Protein AF-A0AAJ1BHY1-F1 (afdb_monomer_lite)

Organism: NCBI:txid2919576

pLDDT: mean 83.31, std 13.43, range [39.06, 97.5]

Foldseek 3Di:
DVVVVVVVVVVVVVVVVVVVVPDQQPFADDPDQAKAKEKEFAPPDPLSVVLVVLCVVLVHDHHYDYCVPVVSLVVVLVRCVSVVHDSVDAAPTKMWTWDADPVRGIDRIDIDRDPVVSVVVSVVRNPPD

Secondary structure (DSSP, 8-state):
-HHHHHHHHHHHHHHHHHHHHHPPPPPPPPSSSS--EEEEE-TT-HHHHHHHHHHHHTT---EEEETTSHHHHHHHHHHHHHTT--SSS-PSPEEEE--B-TTS-BPPPEEE--TTHHHHHHHHHHT--

Sequence (129 aa):
MLKKLIVIGILGYASYKIWLDIKPQPALAPLYSEPYTIVYGRDTCGNTQSMLKALRREGIAYDYRNVDDPLVADDLHSRMEHQGLDTRRYMLPVIEQTTINGAGKITEPQMSTNPEQMSIIAVALSNGS

Radius of gyration: 20.13 Å; chains: 1; bounding box: 48×32×63 Å

Structure (mmCIF, N/CA/C/O backbone):
data_AF-A0AAJ1BHY1-F1
#
_entry.id   AF-A0AAJ1BHY1-F1
#
loop_
_atom_site.group_PDB
_atom_site.id
_atom_site.type_symbol
_atom_site.label_atom_id
_atom_site.label_alt_id
_atom_site.label_comp_id
_atom_site.label_asym_id
_atom_site.label_entity_id
_atom_site.label_seq_id
_atom_site.pdbx_PDB_ins_code
_atom_site.Cartn_x
_atom_site.Cartn_y
_atom_site.Cartn_z
_atom_site.occupancy
_atom_site.B_iso_or_equiv
_atom_site.auth_seq_id
_atom_site.auth_comp_id
_atom_site.auth_asym_id
_atom_site.auth_atom_id
_atom_site.pdbx_PDB_model_num
ATOM 1 N N . MET A 1 1 ? 30.979 3.502 -46.415 1.00 61.34 1 MET A N 1
ATOM 2 C CA . MET A 1 1 ? 29.533 3.205 -46.272 1.00 61.34 1 MET A CA 1
ATOM 3 C C . MET A 1 1 ? 29.162 2.642 -44.893 1.00 61.34 1 MET A C 1
ATOM 5 O O . MET A 1 1 ? 28.116 3.011 -44.384 1.00 61.34 1 MET A O 1
ATOM 9 N N . LEU A 1 2 ? 30.045 1.890 -44.220 1.00 69.44 2 LEU A N 1
ATOM 10 C CA . LEU A 1 2 ? 29.832 1.346 -42.866 1.00 69.44 2 LEU A CA 1
ATOM 11 C C . LEU A 1 2 ? 29.554 2.392 -41.761 1.00 69.44 2 LEU A C 1
ATOM 13 O O . LEU A 1 2 ? 28.661 2.202 -40.946 1.00 69.44 2 LEU A O 1
ATOM 17 N N . LYS A 1 3 ? 30.244 3.544 -41.772 1.00 56.31 3 LYS A N 1
ATOM 18 C CA . LYS A 1 3 ? 30.012 4.629 -40.792 1.00 56.31 3 LYS A CA 1
ATOM 19 C C . LYS A 1 3 ? 28.575 5.171 -40.813 1.00 56.31 3 LYS A C 1
ATOM 21 O O . LYS A 1 3 ? 28.053 5.522 -39.765 1.00 56.31 3 LYS A O 1
ATOM 26 N N . LYS A 1 4 ? 27.925 5.203 -41.984 1.00 70.38 4 LYS A N 1
ATOM 27 C CA . LYS A 1 4 ? 26.526 5.646 -42.103 1.00 70.38 4 LYS A CA 1
ATOM 28 C C . LYS A 1 4 ? 25.564 4.629 -41.476 1.00 70.38 4 LYS A C 1
ATOM 30 O O . LYS A 1 4 ? 24.614 5.032 -40.824 1.00 70.38 4 LYS A O 1
ATOM 35 N N . LEU A 1 5 ? 25.855 3.332 -41.604 1.00 83.06 5 LEU A N 1
ATOM 36 C CA . LEU A 1 5 ? 25.056 2.259 -41.000 1.00 83.06 5 LEU A CA 1
ATOM 37 C C . LEU A 1 5 ? 25.161 2.244 -39.469 1.00 83.06 5 LEU A C 1
ATOM 39 O O . LEU A 1 5 ? 24.155 2.052 -38.798 1.00 83.06 5 LEU A O 1
ATOM 43 N N . ILE A 1 6 ? 26.347 2.519 -38.913 1.00 85.25 6 ILE A N 1
ATOM 44 C CA . ILE A 1 6 ? 26.542 2.617 -37.455 1.00 85.25 6 ILE A CA 1
ATOM 45 C C . ILE A 1 6 ? 25.726 3.778 -36.873 1.00 85.25 6 ILE A C 1
ATOM 47 O O . ILE A 1 6 ? 25.045 3.608 -35.866 1.00 85.25 6 ILE A O 1
ATOM 51 N N . VAL A 1 7 ? 25.745 4.942 -37.529 1.00 85.25 7 VAL A N 1
ATOM 52 C CA . VAL A 1 7 ? 24.956 6.107 -37.094 1.00 85.25 7 VAL A CA 1
ATOM 53 C C . VAL A 1 7 ? 23.455 5.805 -37.139 1.00 85.25 7 VAL A C 1
ATOM 55 O O . VAL A 1 7 ? 22.745 6.133 -36.193 1.00 85.25 7 VAL A O 1
ATOM 58 N N . ILE A 1 8 ? 22.977 5.123 -38.185 1.00 87.62 8 ILE A N 1
ATOM 59 C CA . ILE A 1 8 ? 21.572 4.699 -38.291 1.00 87.62 8 ILE A CA 1
ATOM 60 C C . ILE A 1 8 ? 21.207 3.704 -37.179 1.00 87.62 8 ILE A C 1
ATOM 62 O O . ILE A 1 8 ? 20.146 3.834 -36.577 1.00 87.62 8 ILE A O 1
ATOM 66 N N . GLY A 1 9 ? 22.090 2.752 -36.860 1.00 87.44 9 GLY A N 1
ATOM 67 C CA . GLY A 1 9 ? 21.875 1.797 -35.769 1.00 87.44 9 GLY A CA 1
ATOM 68 C C . GLY A 1 9 ? 21.772 2.467 -34.395 1.00 87.44 9 GLY A C 1
ATOM 69 O O . GLY A 1 9 ? 20.873 2.146 -33.621 1.00 87.44 9 GLY A O 1
ATOM 70 N N . ILE A 1 10 ? 22.642 3.443 -34.110 1.00 89.38 10 ILE A N 1
ATOM 71 C CA . ILE A 1 10 ? 22.609 4.211 -32.854 1.00 89.38 10 ILE A CA 1
ATOM 72 C C . ILE A 1 10 ? 21.334 5.056 -32.765 1.00 89.38 10 ILE A C 1
ATOM 74 O O . ILE A 1 10 ? 20.683 5.062 -31.723 1.00 89.38 10 ILE A O 1
ATOM 78 N N . LEU A 1 11 ? 20.952 5.733 -33.853 1.00 89.00 11 LEU A N 1
ATOM 79 C CA . LEU A 1 11 ? 19.722 6.527 -33.897 1.00 89.00 11 LEU A CA 1
ATOM 80 C C . LEU A 1 11 ? 18.481 5.649 -33.707 1.00 89.00 11 LEU A C 1
ATOM 82 O O . LEU A 1 11 ? 17.633 5.985 -32.891 1.00 89.00 11 LEU A O 1
ATOM 86 N N . GLY A 1 12 ? 18.407 4.494 -34.374 1.00 88.25 12 GLY A N 1
ATOM 87 C CA . GLY A 1 12 ? 17.301 3.549 -34.202 1.00 88.25 12 GLY A CA 1
ATOM 88 C C . GLY A 1 12 ? 17.186 3.027 -32.767 1.00 88.25 12 GLY A C 1
ATOM 89 O O . GLY A 1 12 ? 16.091 2.992 -32.210 1.00 88.25 12 GLY A O 1
ATOM 90 N N . TYR A 1 13 ? 18.313 2.691 -32.134 1.00 88.56 13 TYR A N 1
ATOM 91 C CA . TYR A 1 13 ? 18.335 2.251 -30.738 1.00 88.56 13 TYR A CA 1
ATOM 92 C C . TYR A 1 13 ? 17.934 3.367 -29.760 1.00 88.56 13 TYR A C 1
ATOM 94 O O . TYR A 1 13 ? 17.154 3.123 -28.840 1.00 88.56 13 TYR A O 1
ATOM 102 N N . ALA A 1 14 ? 18.411 4.597 -29.975 1.00 85.25 14 ALA A N 1
ATOM 103 C CA . ALA A 1 14 ? 18.039 5.753 -29.162 1.00 85.25 14 ALA A CA 1
ATOM 104 C C . ALA A 1 14 ? 16.546 6.090 -29.302 1.00 85.25 14 ALA A C 1
ATOM 106 O O . ALA A 1 14 ? 15.868 6.294 -28.299 1.00 85.25 14 ALA A O 1
ATOM 107 N N . SER A 1 15 ? 16.006 6.078 -30.523 1.00 83.62 15 SER A N 1
ATOM 108 C CA . SER A 1 15 ? 14.574 6.282 -30.767 1.00 83.62 15 SER A CA 1
ATOM 109 C C . SER A 1 15 ? 13.714 5.180 -30.141 1.00 83.62 15 SER A C 1
ATOM 111 O O . SER A 1 15 ? 12.662 5.478 -29.582 1.00 83.62 15 SER A O 1
ATOM 113 N N . TYR A 1 16 ? 14.164 3.922 -30.180 1.00 85.19 16 TYR A N 1
ATOM 114 C CA . TYR A 1 16 ? 13.468 2.804 -29.536 1.00 85.19 16 TYR A CA 1
ATOM 115 C C . TYR A 1 16 ? 13.439 2.935 -28.006 1.00 85.19 16 TYR A C 1
ATOM 117 O O . TYR A 1 16 ? 12.387 2.768 -27.394 1.00 85.19 16 TYR A O 1
ATOM 125 N N . LYS A 1 17 ? 14.575 3.298 -27.398 1.00 85.81 17 LYS A N 1
ATOM 126 C CA . LYS A 1 17 ? 14.683 3.613 -25.965 1.00 85.81 17 LYS A CA 1
ATOM 127 C C . LYS A 1 17 ? 13.721 4.729 -25.557 1.00 85.81 17 LYS A C 1
ATOM 129 O O . LYS A 1 17 ? 12.929 4.544 -24.646 1.00 85.81 17 LYS A O 1
ATOM 134 N N . ILE A 1 18 ? 13.739 5.840 -26.293 1.00 83.12 18 ILE A N 1
ATOM 135 C CA . ILE A 1 18 ? 12.856 6.988 -26.052 1.00 83.12 18 ILE A CA 1
ATOM 136 C C . ILE A 1 18 ? 11.381 6.578 -26.150 1.00 83.12 18 ILE A C 1
ATOM 138 O O . ILE A 1 18 ? 10.572 6.996 -25.332 1.00 83.12 18 ILE A O 1
ATOM 142 N N . TRP A 1 19 ? 11.013 5.738 -27.120 1.00 78.56 19 TRP A N 1
ATOM 143 C CA . TRP A 1 19 ? 9.634 5.261 -27.236 1.00 78.56 19 TRP A CA 1
ATOM 144 C C . TRP A 1 19 ? 9.211 4.362 -26.069 1.00 78.56 19 TRP A C 1
ATOM 146 O O . TRP A 1 19 ? 8.067 4.447 -25.631 1.00 78.56 19 TRP A O 1
ATOM 156 N N . LEU A 1 20 ? 10.115 3.525 -25.550 1.00 72.75 20 LEU A N 1
ATOM 157 C CA . LEU A 1 20 ? 9.852 2.723 -24.353 1.00 72.75 20 LEU A CA 1
ATOM 158 C C . LEU A 1 20 ? 9.663 3.595 -23.107 1.00 72.75 20 LEU A C 1
ATOM 160 O O . LEU A 1 20 ? 8.731 3.341 -22.352 1.00 72.75 20 LEU A O 1
ATOM 164 N N . ASP A 1 21 ? 10.482 4.634 -22.938 1.00 66.31 21 ASP A N 1
ATOM 165 C CA . ASP A 1 21 ? 10.404 5.541 -21.785 1.00 66.31 21 ASP A CA 1
ATOM 166 C C . ASP A 1 21 ? 9.157 6.449 -21.826 1.00 66.31 21 ASP A C 1
ATOM 168 O O . ASP A 1 21 ? 8.680 6.897 -20.787 1.00 66.31 21 ASP A O 1
ATOM 172 N N . ILE A 1 22 ? 8.609 6.723 -23.019 1.00 74.44 22 ILE A N 1
ATOM 173 C CA . ILE A 1 22 ? 7.444 7.609 -23.211 1.00 74.44 22 ILE A CA 1
ATOM 174 C C . ILE A 1 22 ? 6.107 6.851 -23.176 1.00 74.44 22 ILE A C 1
ATOM 176 O O . ILE A 1 22 ? 5.055 7.488 -23.134 1.00 74.44 22 ILE A O 1
ATOM 180 N N . LYS A 1 23 ? 6.091 5.509 -23.183 1.00 69.06 23 LYS A N 1
ATOM 181 C CA . LYS A 1 23 ? 4.824 4.764 -23.112 1.00 69.06 23 LYS A CA 1
ATOM 182 C C . LYS A 1 23 ? 4.070 5.127 -21.827 1.00 69.06 23 LYS A C 1
ATOM 184 O O . LYS A 1 23 ? 4.560 4.806 -20.746 1.00 69.06 23 LYS A O 1
ATOM 189 N N . PRO A 1 24 ? 2.871 5.734 -21.924 1.00 60.62 24 PRO A N 1
ATOM 190 C CA . PRO A 1 24 ? 2.034 5.939 -20.756 1.00 60.62 24 PRO A CA 1
ATOM 191 C C . PRO A 1 24 ? 1.686 4.562 -20.194 1.00 60.62 24 PRO A C 1
ATOM 193 O O . PRO A 1 24 ? 1.118 3.733 -20.912 1.00 60.62 24 PRO A O 1
ATOM 196 N N . GLN A 1 25 ? 2.052 4.302 -18.940 1.00 64.19 25 GLN A N 1
ATOM 197 C CA . GLN A 1 25 ? 1.529 3.140 -18.230 1.00 64.19 25 GLN A CA 1
ATOM 198 C C . GLN A 1 25 ? 0.001 3.296 -18.156 1.00 64.19 25 GLN A C 1
ATOM 200 O O . GLN A 1 25 ? -0.481 4.412 -17.926 1.00 64.19 25 GLN A O 1
ATOM 205 N N . PRO A 1 26 ? -0.783 2.236 -18.414 1.00 66.44 26 PRO A N 1
ATOM 206 C CA . PRO A 1 26 ? -2.224 2.302 -18.226 1.00 66.44 26 PRO A CA 1
ATOM 207 C C . PRO A 1 26 ? -2.524 2.692 -16.776 1.00 66.44 26 PRO A C 1
ATOM 209 O O . PRO A 1 26 ? -1.905 2.160 -15.856 1.00 66.44 26 PRO A O 1
ATOM 212 N N . ALA A 1 27 ? -3.460 3.629 -16.598 1.00 73.75 27 ALA A N 1
ATOM 213 C CA . ALA A 1 27 ? -3.866 4.103 -15.280 1.00 73.75 27 ALA A CA 1
ATOM 214 C C . ALA A 1 27 ? -4.273 2.921 -14.392 1.00 73.75 27 ALA A C 1
ATOM 216 O O . ALA A 1 27 ? -4.990 2.014 -14.838 1.00 73.75 27 ALA A O 1
ATOM 217 N N . LEU A 1 28 ? -3.816 2.934 -13.143 1.00 84.81 28 LEU A N 1
ATOM 218 C CA . LEU A 1 28 ? -4.095 1.864 -12.199 1.00 84.81 28 LEU A CA 1
ATOM 219 C C . LEU A 1 28 ? -5.602 1.808 -11.914 1.00 84.81 28 LEU A C 1
ATOM 221 O O . LEU A 1 28 ? -6.217 2.800 -11.521 1.00 84.81 28 LEU A O 1
ATOM 225 N N . ALA A 1 29 ? -6.218 0.644 -12.113 1.00 87.56 29 ALA A N 1
ATOM 226 C CA . ALA A 1 29 ? -7.649 0.497 -11.880 1.00 87.56 29 ALA A CA 1
ATOM 227 C C . ALA A 1 29 ? -7.970 0.530 -10.367 1.00 87.56 29 ALA A C 1
ATOM 229 O O . ALA A 1 29 ? -7.281 -0.133 -9.577 1.00 87.56 29 ALA A O 1
ATOM 230 N N . PRO A 1 30 ? -9.015 1.266 -9.944 1.00 90.38 30 PRO A N 1
ATOM 231 C CA . PRO A 1 30 ? -9.458 1.266 -8.556 1.00 90.38 30 PRO A CA 1
ATOM 232 C C . PRO A 1 30 ? -10.019 -0.103 -8.154 1.00 90.38 30 PRO A C 1
ATOM 234 O O . PRO A 1 30 ? -10.659 -0.784 -8.954 1.00 90.38 30 PRO A O 1
ATOM 237 N N . LEU A 1 31 ? -9.779 -0.497 -6.901 1.00 91.06 31 LEU A N 1
ATOM 238 C CA . LEU A 1 31 ? -10.238 -1.783 -6.355 1.00 91.06 31 LEU A CA 1
ATOM 239 C C . LEU A 1 31 ? -11.737 -1.794 -6.039 1.00 91.06 31 LEU A C 1
ATOM 241 O O . LEU A 1 31 ? -12.366 -2.850 -6.056 1.00 91.06 31 LEU A O 1
ATOM 245 N N . TYR A 1 32 ? -12.306 -0.620 -5.771 1.00 91.19 32 TYR A N 1
ATOM 246 C CA . TYR A 1 32 ? -13.714 -0.437 -5.442 1.00 91.19 32 TYR A CA 1
ATOM 247 C C . TYR A 1 32 ? -14.328 0.671 -6.304 1.00 91.19 32 TYR A C 1
ATOM 249 O O . TYR A 1 32 ? -13.629 1.548 -6.813 1.00 91.19 32 TYR A O 1
ATOM 257 N N . SER A 1 33 ? -15.652 0.634 -6.461 1.00 88.69 33 SER A N 1
ATOM 258 C CA . SER A 1 33 ? -16.433 1.644 -7.192 1.00 88.69 33 SER A CA 1
ATOM 259 C C . SER A 1 33 ? -16.732 2.906 -6.379 1.00 88.69 33 SER A C 1
ATOM 261 O O . SER A 1 33 ? -17.282 3.863 -6.918 1.00 88.69 33 SER A O 1
ATOM 263 N N . GLU A 1 34 ? -16.392 2.900 -5.094 1.00 89.38 34 GLU A N 1
ATOM 264 C CA . GLU A 1 34 ? -16.582 3.999 -4.148 1.00 89.38 34 GLU A CA 1
ATOM 265 C C . GLU A 1 34 ? -15.221 4.480 -3.630 1.00 89.38 34 GLU A C 1
ATOM 267 O O . GLU A 1 34 ? -14.255 3.717 -3.705 1.00 89.38 34 GLU A O 1
ATOM 272 N N . PRO A 1 35 ? -15.105 5.716 -3.111 1.00 89.75 35 PRO A N 1
ATOM 273 C CA . PRO A 1 35 ? -13.859 6.205 -2.533 1.00 89.75 3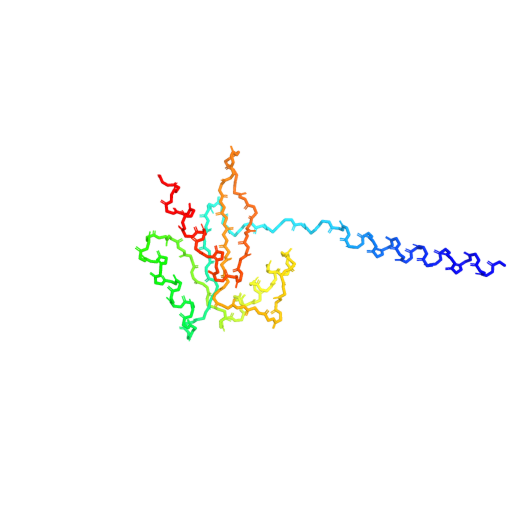5 PRO A CA 1
ATOM 274 C C . PRO A 1 35 ? -13.429 5.339 -1.359 1.00 89.75 35 PRO A C 1
ATOM 276 O O . PRO A 1 35 ? -14.238 4.976 -0.506 1.00 89.75 35 PRO A O 1
ATOM 279 N N . TYR A 1 36 ? -12.141 5.039 -1.296 1.00 91.31 36 TYR A N 1
ATOM 280 C CA . TYR A 1 36 ? -11.606 4.148 -0.282 1.00 91.31 36 TYR A CA 1
ATOM 281 C C . TYR A 1 36 ? -10.231 4.591 0.191 1.00 91.31 36 TYR A C 1
ATOM 283 O O . TYR A 1 36 ? -9.532 5.380 -0.448 1.00 91.31 36 TYR A O 1
ATOM 291 N N . THR A 1 37 ? -9.836 4.031 1.328 1.00 91.50 37 THR A N 1
ATOM 292 C CA . THR A 1 37 ? -8.486 4.120 1.873 1.00 91.50 37 THR A CA 1
ATOM 293 C C . THR A 1 37 ? -8.073 2.718 2.308 1.00 91.50 37 THR A C 1
ATOM 295 O O . THR A 1 37 ? -8.769 2.093 3.106 1.00 91.50 37 THR A O 1
ATOM 298 N N . ILE A 1 38 ? -6.967 2.213 1.768 1.00 94.56 38 ILE A N 1
ATOM 299 C CA . ILE A 1 38 ? -6.376 0.928 2.153 1.00 94.56 38 ILE A CA 1
ATOM 300 C C . ILE A 1 38 ? -5.038 1.207 2.825 1.00 94.56 38 ILE A C 1
ATOM 302 O O . ILE A 1 38 ? -4.214 1.963 2.311 1.00 94.56 38 ILE A O 1
ATOM 306 N N . VAL A 1 39 ? -4.816 0.579 3.973 1.00 94.75 39 VAL A N 1
ATOM 307 C CA . VAL A 1 39 ? -3.549 0.613 4.697 1.00 94.75 39 VAL A CA 1
ATOM 308 C C . VAL A 1 39 ? -2.895 -0.751 4.556 1.00 94.75 39 VAL A C 1
ATOM 310 O O . VAL A 1 39 ? -3.336 -1.728 5.161 1.00 94.75 39 VAL A O 1
ATOM 313 N N . TYR A 1 40 ? -1.818 -0.809 3.782 1.00 96.06 40 TYR A N 1
ATOM 314 C CA . TYR A 1 40 ? -0.961 -1.979 3.695 1.00 96.06 40 TYR A CA 1
ATOM 315 C C . TYR A 1 40 ? 0.123 -1.871 4.759 1.00 96.06 40 TYR A C 1
ATOM 317 O O . TYR A 1 40 ? 0.944 -0.950 4.754 1.00 96.06 40 TYR A O 1
ATOM 325 N N . GLY A 1 41 ? 0.137 -2.798 5.703 1.00 95.31 41 GLY A N 1
ATOM 326 C CA . GLY A 1 41 ? 1.048 -2.722 6.835 1.00 95.31 41 GLY A CA 1
ATOM 327 C C . GLY A 1 41 ? 1.344 -4.079 7.433 1.00 95.31 41 GLY A C 1
ATOM 328 O O . GLY A 1 41 ? 1.002 -5.109 6.868 1.00 95.31 41 GLY A O 1
ATOM 329 N N . ARG A 1 42 ? 2.012 -4.063 8.581 1.00 95.88 42 ARG A N 1
ATOM 330 C CA . ARG A 1 42 ? 2.330 -5.265 9.348 1.00 95.88 42 ARG A CA 1
ATOM 331 C C . ARG A 1 42 ? 1.920 -5.078 10.797 1.00 95.88 42 ARG A C 1
ATOM 333 O O . ARG A 1 42 ? 2.213 -4.037 11.388 1.00 95.88 42 ARG A O 1
ATOM 340 N N . ASP A 1 43 ? 1.374 -6.128 11.402 1.00 94.19 43 ASP A N 1
ATOM 341 C CA . ASP A 1 43 ? 0.883 -6.085 12.784 1.00 94.19 43 ASP A CA 1
ATOM 342 C C . ASP A 1 43 ? 1.984 -5.764 13.798 1.00 94.19 43 ASP A C 1
ATOM 344 O O . ASP A 1 43 ? 1.733 -5.082 14.783 1.00 94.19 43 ASP A O 1
ATOM 348 N N . THR A 1 44 ? 3.222 -6.197 13.556 1.00 93.56 44 THR A N 1
ATOM 349 C CA . THR A 1 44 ? 4.379 -5.939 14.432 1.00 93.56 44 THR A CA 1
ATOM 350 C C . THR A 1 44 ? 5.073 -4.595 14.173 1.00 93.56 44 THR A C 1
ATOM 352 O O . THR A 1 44 ? 6.019 -4.243 14.879 1.00 93.56 44 THR A O 1
ATOM 355 N N . CYS A 1 45 ? 4.629 -3.811 13.184 1.00 91.25 45 CYS A N 1
ATOM 356 C CA . CYS A 1 45 ? 5.229 -2.523 12.845 1.00 91.25 45 CYS A CA 1
ATOM 357 C C . CYS A 1 45 ? 4.613 -1.383 13.673 1.00 91.25 45 CYS A C 1
ATOM 359 O O . CYS A 1 45 ? 3.445 -1.033 13.497 1.00 91.25 45 CYS A O 1
ATOM 361 N N . GLY A 1 46 ? 5.420 -0.729 14.516 1.00 90.19 46 GLY A N 1
ATOM 362 C CA . GLY A 1 46 ? 4.966 0.392 15.351 1.00 90.19 46 GLY A CA 1
ATOM 363 C C . GLY A 1 46 ? 4.366 1.561 14.557 1.00 90.19 46 GLY A C 1
ATOM 364 O O . GLY A 1 46 ? 3.351 2.122 14.966 1.00 90.19 46 GLY A O 1
ATOM 365 N N . ASN A 1 47 ? 4.921 1.882 13.382 1.00 89.25 47 ASN A N 1
ATOM 366 C CA . ASN A 1 47 ? 4.373 2.926 12.505 1.00 89.25 47 ASN A CA 1
ATOM 367 C C . ASN A 1 47 ? 2.998 2.538 11.945 1.00 89.25 47 ASN A C 1
ATOM 369 O O . ASN A 1 47 ? 2.102 3.377 11.896 1.00 89.25 47 ASN A O 1
ATOM 373 N N . THR A 1 48 ? 2.812 1.262 11.581 1.00 92.00 48 THR A N 1
ATOM 374 C CA . THR A 1 48 ? 1.510 0.751 11.123 1.00 92.00 48 THR A CA 1
ATOM 375 C C . THR A 1 48 ? 0.484 0.872 12.245 1.00 92.00 48 THR A C 1
ATOM 377 O O . THR A 1 48 ? -0.559 1.490 12.061 1.00 92.00 48 THR A O 1
ATOM 380 N N . GLN A 1 49 ? 0.798 0.370 13.442 1.00 93.50 49 GLN A N 1
ATOM 381 C CA . GLN A 1 49 ? -0.110 0.452 14.590 1.00 93.50 49 GLN A CA 1
ATOM 382 C C . GLN A 1 49 ? -0.471 1.900 14.954 1.00 93.50 49 GLN A C 1
ATOM 384 O O . GLN A 1 49 ? -1.633 2.199 15.240 1.00 93.50 49 GLN A O 1
ATOM 389 N N . SER A 1 50 ? 0.515 2.803 14.928 1.00 89.62 50 SER A N 1
ATOM 390 C CA . SER A 1 50 ? 0.305 4.231 15.180 1.00 89.62 50 SER A CA 1
ATOM 391 C C . SER A 1 50 ? -0.671 4.840 14.169 1.00 89.62 50 SER A C 1
ATOM 393 O O . SER A 1 50 ? -1.613 5.528 14.566 1.00 89.62 50 SER A O 1
ATOM 395 N N . MET A 1 51 ? -0.514 4.512 12.881 1.00 87.06 51 MET A N 1
ATOM 396 C CA . MET A 1 51 ? -1.413 4.965 11.818 1.00 87.06 51 MET A CA 1
ATOM 397 C C . MET A 1 51 ? -2.840 4.443 12.007 1.00 87.06 51 MET A C 1
ATOM 399 O O . MET A 1 51 ? -3.788 5.224 12.056 1.00 87.06 51 MET A O 1
ATOM 403 N N . LEU A 1 52 ? -3.004 3.132 12.200 1.00 91.38 52 LEU A N 1
ATOM 404 C CA . LEU A 1 52 ? -4.324 2.523 12.404 1.00 91.38 52 LEU A CA 1
ATOM 405 C C . LEU A 1 52 ? -5.052 3.129 13.614 1.00 91.38 52 LEU A C 1
ATOM 407 O O . LEU A 1 52 ? -6.277 3.287 13.598 1.00 91.38 52 LEU A O 1
ATOM 411 N N . LYS A 1 53 ? -4.300 3.497 14.661 1.00 90.88 53 LYS A N 1
ATOM 412 C CA . LYS A 1 53 ? -4.822 4.200 15.837 1.00 90.88 53 LYS A CA 1
ATOM 413 C C . LYS A 1 53 ? -5.229 5.641 15.519 1.00 90.88 53 LYS A C 1
ATOM 415 O O . LYS A 1 53 ? -6.269 6.072 16.013 1.00 90.88 53 LYS A O 1
ATOM 420 N N . ALA A 1 54 ? -4.440 6.373 14.732 1.00 87.12 54 ALA A N 1
ATOM 421 C CA . ALA A 1 54 ? -4.761 7.738 14.314 1.00 87.12 54 ALA A CA 1
ATOM 422 C C . ALA A 1 54 ? -6.044 7.776 13.471 1.00 87.12 54 ALA A C 1
ATOM 424 O O . ALA A 1 54 ? -6.982 8.475 13.846 1.00 87.12 54 ALA A O 1
ATOM 425 N N . LEU A 1 55 ? -6.138 6.929 12.439 1.00 86.94 55 LEU A N 1
ATOM 426 C CA . LEU A 1 55 ? -7.328 6.823 11.587 1.00 86.94 55 LEU A CA 1
ATOM 427 C C . LEU A 1 55 ? -8.577 6.462 12.398 1.00 86.94 55 LEU A C 1
ATOM 429 O O . LEU A 1 55 ? -9.616 7.104 12.267 1.00 86.94 55 LEU A O 1
ATOM 433 N N . ARG A 1 56 ? -8.463 5.487 13.313 1.00 89.81 56 ARG A N 1
ATOM 434 C CA . ARG A 1 56 ? -9.574 5.097 14.194 1.00 89.81 56 ARG A CA 1
ATOM 435 C C . ARG A 1 56 ? -10.009 6.236 15.116 1.00 89.81 56 ARG A C 1
ATOM 437 O O . ARG A 1 56 ? -11.200 6.408 15.344 1.00 89.81 56 ARG A O 1
ATOM 444 N N . ARG A 1 57 ? -9.055 6.991 15.667 1.00 88.06 57 ARG A N 1
ATOM 445 C CA . ARG A 1 57 ? -9.336 8.148 16.530 1.00 88.06 57 ARG A CA 1
ATOM 446 C C . ARG A 1 57 ? -10.062 9.255 15.766 1.00 88.06 57 ARG A C 1
ATOM 448 O O . ARG A 1 57 ? -10.897 9.929 16.354 1.00 88.06 57 ARG A O 1
ATOM 455 N N . GLU A 1 58 ? -9.740 9.430 14.491 1.00 86.12 58 GLU A N 1
ATOM 456 C CA . GLU A 1 58 ? -10.340 10.442 13.614 1.00 86.12 58 GLU A CA 1
ATOM 457 C C . GLU A 1 58 ? -11.629 9.960 12.931 1.00 86.12 58 GLU A C 1
ATOM 459 O O . GLU A 1 58 ? -12.261 10.723 12.211 1.00 86.12 58 GLU A O 1
ATOM 464 N N . GLY A 1 59 ? -12.053 8.714 13.176 1.00 87.00 59 GLY A N 1
ATOM 465 C CA . GLY A 1 59 ? -13.270 8.152 12.587 1.00 87.00 59 GLY A CA 1
ATOM 466 C C . GLY A 1 59 ? -13.160 7.881 11.084 1.00 87.00 59 GLY A C 1
ATOM 467 O O . GLY A 1 59 ? -14.178 7.711 10.419 1.00 87.00 59 GLY A O 1
ATOM 468 N N . ILE A 1 60 ? -11.942 7.830 10.545 1.00 84.56 60 ILE A N 1
ATOM 469 C CA . ILE A 1 60 ? -11.694 7.579 9.128 1.00 84.56 60 ILE A CA 1
ATOM 470 C C . ILE A 1 60 ? -11.842 6.079 8.858 1.00 84.56 60 ILE A C 1
ATOM 472 O O . ILE A 1 60 ? -11.171 5.257 9.487 1.00 84.56 60 ILE A O 1
ATOM 476 N N . ALA A 1 61 ? -12.707 5.723 7.908 1.00 89.25 61 ALA A N 1
ATOM 477 C CA . ALA A 1 61 ? -12.861 4.348 7.448 1.00 89.25 61 ALA A CA 1
ATOM 478 C C . ALA A 1 61 ? -11.647 3.915 6.612 1.00 89.25 61 ALA A C 1
ATOM 480 O O . ALA A 1 61 ? -11.192 4.645 5.732 1.00 89.25 61 ALA A O 1
ATOM 481 N N . TYR A 1 62 ? -11.137 2.714 6.877 1.00 91.56 62 TYR A N 1
ATOM 482 C CA . TYR A 1 62 ? -10.043 2.115 6.120 1.00 91.56 62 TYR A CA 1
ATOM 483 C C . TYR A 1 62 ? -10.193 0.596 6.044 1.00 91.56 62 TYR A C 1
ATOM 485 O O . TYR A 1 62 ? -10.731 -0.026 6.962 1.00 91.56 62 TYR A O 1
ATOM 493 N N . ASP A 1 63 ? -9.661 0.009 4.976 1.00 95.25 63 ASP A N 1
ATOM 494 C CA . ASP A 1 63 ? -9.375 -1.424 4.889 1.00 95.25 63 ASP A CA 1
ATOM 495 C C . ASP A 1 63 ? -7.909 -1.662 5.274 1.00 95.25 63 ASP A C 1
ATOM 497 O O . ASP A 1 63 ? -7.017 -0.937 4.830 1.00 95.25 63 ASP A O 1
ATOM 501 N N . TYR A 1 64 ? -7.644 -2.642 6.133 1.00 96.19 64 TYR A N 1
ATOM 502 C CA . TYR A 1 64 ? -6.284 -2.987 6.543 1.00 96.19 64 TYR A CA 1
ATOM 503 C C . TYR A 1 64 ? -5.877 -4.312 5.917 1.00 96.19 64 TYR A C 1
ATOM 505 O O . TYR A 1 64 ? -6.521 -5.337 6.140 1.00 96.19 64 TYR A O 1
ATOM 513 N N . ARG A 1 65 ? -4.759 -4.296 5.188 1.00 97.44 65 ARG A N 1
ATOM 514 C CA . ARG A 1 65 ? -4.200 -5.480 4.537 1.00 97.44 65 ARG A CA 1
ATOM 515 C C . ARG A 1 65 ? -2.804 -5.763 5.078 1.00 97.44 65 ARG A C 1
ATOM 517 O O . ARG A 1 65 ? -1.909 -4.920 4.998 1.00 97.44 65 ARG A O 1
ATOM 524 N N . ASN A 1 66 ? -2.623 -6.952 5.651 1.00 97.00 66 ASN A N 1
ATOM 525 C CA . ASN A 1 66 ? -1.351 -7.346 6.244 1.00 97.00 66 ASN A CA 1
ATOM 526 C C . ASN A 1 66 ? -0.398 -7.883 5.163 1.00 97.00 66 ASN A C 1
ATOM 528 O O . ASN A 1 66 ? -0.696 -8.882 4.517 1.00 97.00 66 ASN A O 1
ATOM 532 N N . VAL A 1 67 ? 0.760 -7.240 4.996 1.00 96.19 67 VAL A N 1
ATOM 533 C CA . VAL A 1 67 ? 1.783 -7.605 3.999 1.00 96.19 67 VAL A CA 1
ATOM 534 C C . VAL A 1 67 ? 2.605 -8.844 4.373 1.00 96.19 67 VAL A C 1
ATOM 536 O O . VAL A 1 67 ? 3.486 -9.239 3.617 1.00 96.19 67 VAL A O 1
ATOM 539 N N . ASP A 1 68 ? 2.365 -9.445 5.540 1.00 95.88 68 ASP A N 1
ATOM 540 C CA . ASP A 1 68 ? 2.896 -10.774 5.864 1.00 95.88 68 ASP A CA 1
ATOM 541 C C . ASP A 1 68 ? 2.143 -11.891 5.126 1.00 95.88 68 ASP A C 1
ATOM 543 O O . ASP A 1 68 ? 2.670 -12.998 5.007 1.00 95.88 68 ASP A O 1
ATOM 547 N N . ASP A 1 69 ? 0.946 -11.608 4.599 1.00 97.50 69 ASP A N 1
ATOM 548 C CA . ASP A 1 69 ? 0.309 -12.465 3.602 1.00 97.50 69 ASP A CA 1
ATOM 549 C C . ASP A 1 69 ? 1.000 -12.248 2.239 1.00 97.50 69 ASP A C 1
ATOM 551 O O . ASP A 1 69 ? 0.988 -11.124 1.721 1.00 97.50 69 ASP A O 1
ATOM 555 N N . PRO A 1 70 ? 1.598 -13.292 1.633 1.00 95.06 70 PRO A N 1
ATOM 556 C CA . PRO A 1 70 ? 2.303 -13.159 0.362 1.00 95.06 70 PRO A CA 1
ATOM 557 C C . PRO A 1 70 ? 1.401 -12.666 -0.774 1.00 95.06 70 PRO A C 1
ATOM 559 O O . PRO A 1 70 ? 1.868 -11.912 -1.620 1.00 95.06 70 PRO A O 1
ATOM 562 N N . LEU A 1 71 ? 0.107 -13.011 -0.778 1.00 96.31 71 LEU A N 1
ATOM 563 C CA . LEU A 1 71 ? -0.815 -12.546 -1.818 1.00 96.31 71 LEU A CA 1
ATOM 564 C C . LEU A 1 71 ? -1.068 -11.039 -1.714 1.00 96.31 71 LEU A C 1
ATOM 566 O O . LEU A 1 71 ? -1.188 -10.357 -2.728 1.00 96.31 71 LEU A O 1
ATOM 570 N N . VAL A 1 72 ? -1.123 -10.513 -0.488 1.00 96.44 72 VAL A N 1
ATOM 571 C CA . VAL A 1 72 ? -1.245 -9.071 -0.239 1.00 96.44 72 VAL A CA 1
ATOM 572 C C . VAL A 1 72 ? 0.041 -8.347 -0.624 1.00 96.44 72 VAL A C 1
ATOM 574 O O . VAL A 1 72 ? -0.021 -7.257 -1.192 1.00 96.44 72 VAL A O 1
ATOM 577 N N . ALA A 1 73 ? 1.201 -8.930 -0.313 1.00 95.12 73 ALA A N 1
ATOM 578 C CA . ALA A 1 73 ? 2.491 -8.356 -0.677 1.00 95.12 73 ALA A CA 1
ATOM 579 C C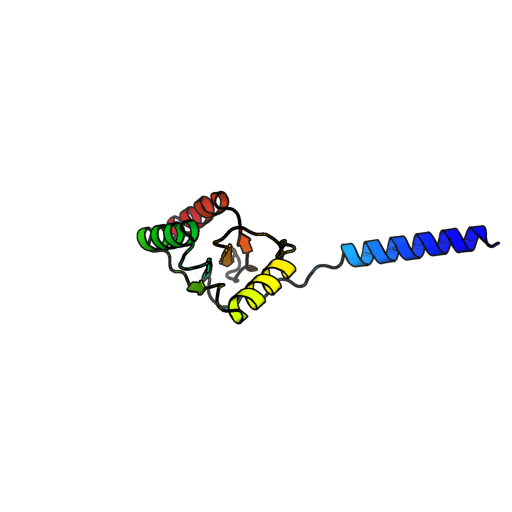 . ALA A 1 73 ? 2.667 -8.275 -2.201 1.00 95.12 73 ALA A C 1
ATOM 581 O O . ALA A 1 73 ? 3.025 -7.212 -2.707 1.00 95.12 73 ALA A O 1
ATOM 582 N N . ASP A 1 74 ? 2.348 -9.354 -2.919 1.00 95.12 74 ASP A N 1
ATOM 583 C CA . ASP A 1 74 ? 2.439 -9.414 -4.379 1.00 95.12 74 ASP A CA 1
ATOM 584 C C . ASP A 1 74 ? 1.478 -8.413 -5.048 1.00 95.12 74 ASP A C 1
ATOM 586 O O . ASP A 1 74 ? 1.877 -7.691 -5.967 1.00 95.12 74 ASP A O 1
ATOM 590 N N . ASP A 1 75 ? 0.233 -8.314 -4.560 1.00 94.69 75 ASP A N 1
ATOM 591 C CA . ASP A 1 75 ? -0.744 -7.322 -5.036 1.00 94.69 7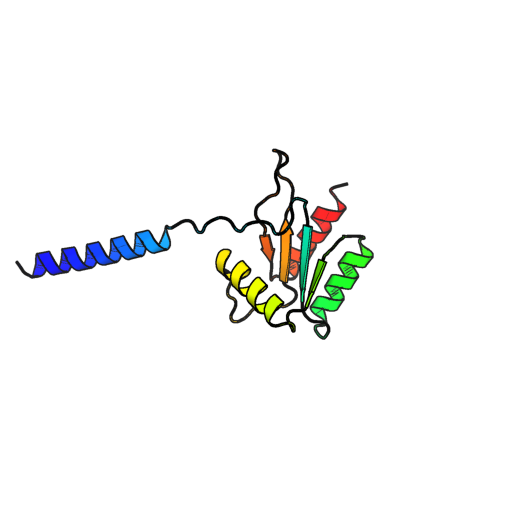5 ASP A CA 1
ATOM 592 C C . ASP A 1 75 ? -0.239 -5.890 -4.803 1.00 94.69 75 ASP A C 1
ATOM 594 O O . ASP A 1 75 ? -0.208 -5.074 -5.726 1.00 94.69 75 ASP A O 1
ATOM 598 N N . LEU A 1 76 ? 0.252 -5.591 -3.595 1.00 95.12 76 LEU A N 1
ATOM 599 C CA . LEU A 1 76 ? 0.832 -4.288 -3.279 1.00 95.12 76 LEU A CA 1
ATOM 600 C C . LEU A 1 76 ? 2.015 -3.958 -4.197 1.00 95.12 76 LEU A C 1
ATOM 602 O O . LEU A 1 76 ? 2.072 -2.852 -4.733 1.00 95.12 76 LEU A O 1
ATOM 606 N N . HIS A 1 77 ? 2.954 -4.889 -4.384 1.00 94.94 77 HIS A N 1
ATOM 607 C CA . HIS A 1 77 ? 4.141 -4.665 -5.216 1.00 94.94 77 HIS A CA 1
ATOM 608 C C . HIS A 1 77 ? 3.763 -4.408 -6.665 1.00 94.94 77 HIS A C 1
ATOM 610 O O . HIS A 1 77 ? 4.220 -3.420 -7.238 1.00 94.94 77 HIS A O 1
ATOM 616 N N . SER A 1 78 ? 2.865 -5.219 -7.228 1.00 92.81 78 SER A N 1
ATOM 617 C CA . SER A 1 78 ? 2.384 -5.011 -8.593 1.00 92.81 78 SER A CA 1
ATOM 618 C C . SER A 1 78 ? 1.788 -3.614 -8.758 1.00 92.81 78 SER A C 1
ATOM 620 O O . SER A 1 78 ? 2.103 -2.895 -9.708 1.00 92.81 78 SER A O 1
ATOM 622 N N . ARG A 1 79 ? 0.961 -3.183 -7.805 1.00 93.12 79 ARG A N 1
ATOM 623 C CA . ARG A 1 79 ? 0.284 -1.886 -7.870 1.00 93.12 79 ARG A CA 1
ATOM 624 C C . ARG A 1 79 ? 1.249 -0.715 -7.634 1.00 93.12 79 ARG A C 1
ATOM 626 O O . ARG A 1 79 ? 1.145 0.292 -8.329 1.00 93.12 79 ARG A O 1
ATOM 633 N N . MET A 1 80 ? 2.242 -0.866 -6.757 1.00 91.94 80 MET A N 1
ATOM 634 C CA . MET A 1 80 ? 3.341 0.094 -6.583 1.00 91.94 80 MET A CA 1
ATOM 635 C C . MET A 1 80 ? 4.185 0.248 -7.857 1.00 91.94 80 MET A C 1
ATOM 637 O O . MET A 1 80 ? 4.498 1.371 -8.255 1.00 91.94 80 MET A O 1
ATOM 641 N N . GLU A 1 81 ? 4.511 -0.856 -8.532 1.00 91.25 81 GLU A N 1
ATOM 642 C CA . GLU A 1 81 ? 5.274 -0.854 -9.788 1.00 91.25 81 GLU A CA 1
ATOM 643 C C . GLU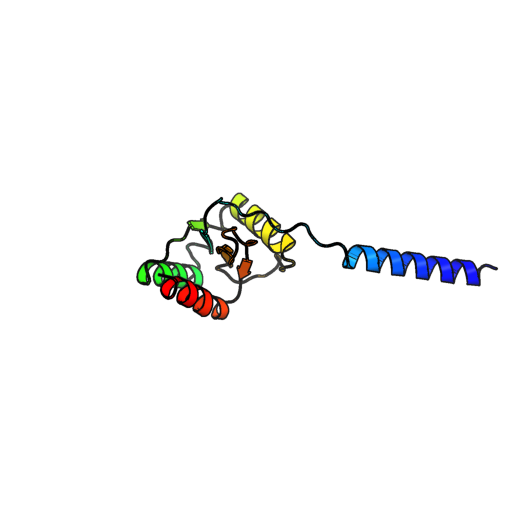 A 1 81 ? 4.532 -0.134 -10.915 1.00 91.25 81 GLU A C 1
ATOM 645 O O . GLU A 1 81 ? 5.148 0.624 -11.668 1.00 91.25 81 GLU A O 1
ATOM 650 N N . HIS A 1 82 ? 3.206 -0.291 -10.992 1.00 88.81 82 HIS A N 1
ATOM 651 C CA . HIS A 1 82 ? 2.375 0.472 -11.932 1.00 88.81 82 HIS A CA 1
ATOM 652 C C . HIS A 1 82 ? 2.471 1.985 -11.697 1.00 88.81 82 HIS A C 1
ATOM 654 O O . HIS A 1 82 ? 2.397 2.757 -12.651 1.00 88.81 82 HIS A O 1
ATOM 660 N N . GLN A 1 83 ? 2.693 2.411 -10.450 1.00 85.81 83 GLN A N 1
ATOM 661 C CA . GLN A 1 83 ? 2.899 3.816 -10.083 1.00 85.81 83 GLN A CA 1
ATOM 662 C C . GLN A 1 83 ? 4.367 4.257 -10.134 1.00 85.81 83 GLN A C 1
ATOM 664 O O . GLN A 1 83 ? 4.697 5.370 -9.725 1.00 85.81 83 GLN A O 1
ATOM 669 N N . GLY A 1 84 ? 5.263 3.399 -10.633 1.00 86.81 84 GLY A N 1
ATOM 670 C CA . GLY A 1 84 ? 6.694 3.684 -10.722 1.00 86.81 84 GLY A CA 1
ATOM 671 C C . GLY A 1 84 ? 7.405 3.747 -9.367 1.00 86.81 84 GLY A C 1
ATOM 672 O O . GLY A 1 84 ? 8.486 4.331 -9.275 1.00 86.81 84 GLY A O 1
ATOM 673 N N . LEU A 1 85 ? 6.815 3.175 -8.312 1.00 86.69 85 LEU A N 1
ATOM 674 C CA . LEU A 1 85 ? 7.407 3.122 -6.976 1.00 86.69 85 LEU A CA 1
ATOM 675 C C . LEU A 1 85 ? 8.368 1.930 -6.849 1.00 86.69 85 LEU A C 1
ATOM 677 O O . LEU A 1 85 ? 8.123 0.854 -7.388 1.00 86.69 85 LEU A O 1
ATOM 681 N N . ASP A 1 86 ? 9.465 2.111 -6.105 1.00 87.75 86 ASP A N 1
ATOM 682 C CA . ASP A 1 86 ? 10.423 1.030 -5.838 1.00 87.75 86 ASP A CA 1
ATOM 683 C C . ASP A 1 86 ? 9.855 0.044 -4.806 1.00 87.75 86 ASP A C 1
ATOM 685 O O . ASP A 1 86 ? 9.599 0.399 -3.653 1.00 87.75 86 ASP A O 1
ATOM 689 N N . THR A 1 87 ? 9.703 -1.215 -5.211 1.00 91.19 87 THR A N 1
ATOM 690 C CA . THR A 1 87 ? 9.195 -2.313 -4.376 1.00 91.19 87 THR A CA 1
ATOM 691 C C . THR A 1 87 ? 10.286 -3.027 -3.585 1.00 91.19 87 THR A C 1
ATOM 693 O O . THR A 1 87 ? 9.994 -3.746 -2.632 1.00 91.19 87 THR A O 1
ATOM 696 N N . ARG A 1 88 ? 11.569 -2.801 -3.901 1.00 88.69 88 ARG A N 1
ATOM 697 C CA . ARG A 1 88 ? 12.683 -3.501 -3.231 1.00 88.69 88 ARG A CA 1
ATOM 698 C C . ARG A 1 88 ? 12.891 -3.030 -1.798 1.00 88.69 88 ARG A C 1
ATOM 700 O O . ARG A 1 88 ? 13.354 -3.802 -0.958 1.00 88.69 88 ARG A O 1
ATOM 707 N N . ARG A 1 89 ? 12.640 -1.743 -1.539 1.00 85.19 89 ARG A N 1
ATOM 708 C CA . ARG A 1 89 ? 12.758 -1.111 -0.219 1.00 85.19 89 ARG A CA 1
ATOM 709 C C . ARG A 1 89 ? 11.762 0.035 -0.109 1.00 85.19 89 ARG A C 1
ATOM 711 O O . ARG A 1 89 ? 11.952 1.077 -0.724 1.00 85.19 89 ARG A O 1
ATOM 718 N N . TYR A 1 90 ? 10.759 -0.137 0.739 1.00 88.44 90 TYR A N 1
ATOM 719 C CA . TYR A 1 90 ? 9.799 0.905 1.080 1.00 88.44 90 TYR A CA 1
ATOM 720 C C . TYR A 1 90 ? 9.462 0.848 2.571 1.00 88.44 90 TYR A C 1
ATOM 722 O O . TYR A 1 90 ? 9.704 -0.154 3.248 1.00 88.44 90 TYR A O 1
ATOM 730 N N . MET A 1 91 ? 8.953 1.959 3.100 1.00 88.56 91 MET A N 1
ATOM 731 C CA . MET A 1 91 ? 8.535 2.048 4.494 1.00 88.56 91 MET A CA 1
ATOM 732 C C . MET A 1 91 ? 7.086 1.593 4.641 1.00 88.56 91 MET A C 1
ATOM 734 O O . MET A 1 91 ? 6.247 1.887 3.794 1.00 88.56 91 MET A O 1
ATOM 738 N N . LEU A 1 92 ? 6.806 0.893 5.741 1.00 90.69 92 LEU A N 1
ATOM 739 C CA . LEU A 1 92 ? 5.446 0.577 6.160 1.00 90.69 92 LEU A CA 1
ATOM 740 C C . LEU A 1 92 ? 4.929 1.622 7.167 1.00 90.69 92 LEU A C 1
ATOM 742 O O . LEU A 1 92 ? 5.715 2.117 7.989 1.00 90.69 92 LEU A O 1
ATOM 746 N N . PRO A 1 93 ? 3.612 1.887 7.178 1.00 93.00 93 PRO A N 1
ATOM 747 C CA . PRO A 1 93 ? 2.616 1.360 6.238 1.00 93.00 93 PRO A CA 1
ATOM 748 C C . PRO A 1 93 ? 2.656 2.079 4.876 1.00 93.00 93 PRO A C 1
ATOM 750 O O . PRO A 1 93 ? 3.089 3.226 4.796 1.00 93.00 93 PRO A O 1
ATOM 753 N N . VAL A 1 94 ? 2.169 1.416 3.825 1.00 93.25 94 VAL A N 1
ATOM 754 C CA . VAL A 1 94 ? 1.841 2.047 2.536 1.00 93.25 94 VAL A CA 1
ATOM 755 C C . VAL A 1 94 ? 0.347 2.321 2.515 1.00 93.25 94 VAL A C 1
ATOM 757 O O . VAL A 1 94 ? -0.447 1.438 2.833 1.00 93.25 94 VAL A O 1
ATOM 760 N N . ILE A 1 95 ? -0.045 3.538 2.159 1.00 91.81 95 ILE A N 1
ATOM 761 C CA . ILE A 1 95 ? -1.455 3.914 2.051 1.00 91.81 95 ILE A CA 1
ATOM 762 C C . ILE A 1 95 ? -1.804 4.044 0.585 1.00 91.81 95 ILE A C 1
ATOM 764 O O . ILE A 1 95 ? -1.094 4.716 -0.156 1.00 91.81 95 ILE A O 1
ATOM 768 N N . GLU A 1 96 ? -2.913 3.439 0.195 1.00 92.31 96 GLU A N 1
ATOM 769 C CA . GLU A 1 96 ? -3.552 3.667 -1.088 1.00 92.31 96 GLU A CA 1
ATOM 770 C C . GLU A 1 96 ? -4.886 4.369 -0.879 1.00 92.31 96 GLU A C 1
ATOM 772 O O . GLU A 1 96 ? -5.693 3.947 -0.050 1.00 92.31 96 GLU A O 1
ATOM 777 N N . GLN A 1 97 ? -5.143 5.404 -1.668 1.00 89.94 97 GLN A N 1
ATOM 778 C CA . GLN A 1 97 ? -6.369 6.177 -1.560 1.00 89.94 97 GLN A CA 1
ATOM 779 C C . GLN A 1 97 ? -6.968 6.506 -2.924 1.00 89.94 97 GLN A C 1
ATOM 781 O O . GLN A 1 97 ? -6.249 6.787 -3.882 1.00 89.94 97 GLN A O 1
ATOM 786 N N . THR A 1 98 ? -8.297 6.544 -2.983 1.00 89.56 98 THR A N 1
ATOM 787 C CA . THR A 1 98 ? -9.055 7.144 -4.085 1.00 89.56 98 THR A CA 1
ATOM 788 C C . THR A 1 98 ? -9.982 8.240 -3.565 1.00 89.56 98 THR A C 1
ATOM 790 O O . THR A 1 98 ? -10.420 8.216 -2.414 1.00 89.56 98 THR A O 1
ATOM 793 N N . THR A 1 99 ? -10.286 9.222 -4.411 1.00 87.69 99 THR A N 1
ATOM 794 C CA . THR A 1 99 ? -11.251 10.293 -4.115 1.00 87.69 99 THR A CA 1
ATOM 795 C C . THR A 1 99 ? -12.237 10.452 -5.271 1.00 87.69 99 THR A C 1
ATOM 797 O O . THR A 1 99 ? -12.145 9.742 -6.272 1.00 87.69 99 THR A O 1
ATOM 800 N N . ILE A 1 100 ? -13.204 11.363 -5.143 1.00 85.62 100 ILE A N 1
ATOM 801 C CA . ILE A 1 100 ? -14.101 11.743 -6.239 1.00 85.62 100 ILE A CA 1
ATOM 802 C C . ILE A 1 100 ? -13.613 13.069 -6.819 1.00 85.62 100 ILE A C 1
ATOM 804 O O . ILE A 1 100 ? -13.400 14.032 -6.086 1.00 85.62 100 ILE A O 1
ATOM 808 N N . ASN A 1 101 ? -13.454 13.141 -8.139 1.00 86.31 101 ASN A N 1
ATOM 809 C CA . ASN A 1 101 ? -13.150 14.403 -8.811 1.00 86.31 101 ASN A CA 1
ATOM 810 C C . ASN A 1 101 ? -14.409 15.272 -9.014 1.00 86.31 101 ASN A C 1
ATOM 812 O O . ASN A 1 101 ? -15.538 14.825 -8.827 1.00 86.31 101 ASN A O 1
ATOM 816 N N . GLY A 1 102 ? -14.240 16.510 -9.491 1.00 76.62 102 GLY A N 1
ATOM 817 C CA . GLY A 1 102 ? -15.364 17.425 -9.760 1.00 76.62 102 GLY A CA 1
ATOM 818 C C . GLY A 1 102 ? -16.385 16.937 -10.804 1.00 76.62 102 GLY A C 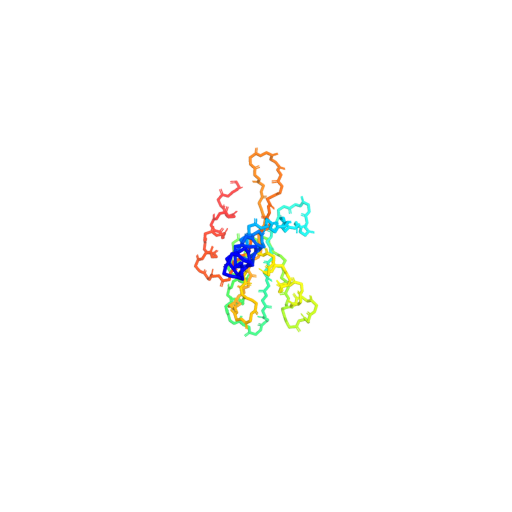1
ATOM 819 O O . GLY A 1 102 ? -17.425 17.564 -10.972 1.00 76.62 102 GLY A O 1
ATOM 820 N N . ALA A 1 103 ? -16.114 15.824 -11.495 1.00 84.50 103 ALA A N 1
ATOM 821 C CA . ALA A 1 103 ? -17.028 15.175 -12.433 1.00 84.50 103 ALA A CA 1
ATOM 822 C C . ALA A 1 103 ? -17.773 13.969 -11.822 1.00 84.50 103 ALA A C 1
ATOM 824 O O . ALA A 1 103 ? -18.423 13.225 -12.557 1.00 84.50 103 ALA A O 1
ATOM 825 N N . GLY A 1 104 ? -17.662 13.742 -10.508 1.00 83.38 104 GLY A N 1
ATOM 826 C CA . GLY A 1 104 ? -18.334 12.634 -9.826 1.00 83.38 104 GLY A CA 1
ATOM 827 C C . GLY A 1 104 ? -17.701 11.262 -10.081 1.00 83.38 104 GLY A C 1
ATOM 828 O O . GLY A 1 104 ? -18.343 10.246 -9.833 1.00 83.38 104 GLY A O 1
ATOM 829 N N . LYS A 1 105 ? -16.468 11.205 -10.605 1.00 86.50 105 LYS A N 1
ATOM 830 C CA . LYS A 1 105 ? -15.768 9.946 -10.904 1.00 86.50 105 LYS A CA 1
ATOM 831 C C . LYS A 1 105 ? -14.690 9.650 -9.870 1.00 86.50 105 LYS A C 1
ATOM 833 O O . LYS A 1 105 ? -13.978 10.564 -9.452 1.00 86.50 105 LYS A O 1
ATOM 838 N N . ILE A 1 106 ? -14.539 8.367 -9.539 1.00 87.12 106 ILE A N 1
ATOM 839 C CA . ILE A 1 106 ? -13.418 7.865 -8.741 1.00 87.12 106 ILE A CA 1
ATOM 840 C C . ILE A 1 106 ? -12.111 8.186 -9.464 1.00 87.12 106 ILE A C 1
ATOM 842 O O . ILE A 1 106 ? -11.975 7.942 -10.667 1.00 87.12 106 ILE A O 1
ATOM 846 N N . THR A 1 107 ? -11.176 8.789 -8.739 1.00 87.69 107 THR A N 1
ATOM 847 C CA . THR A 1 107 ? -9.839 9.092 -9.241 1.00 87.69 107 THR A CA 1
ATOM 848 C C . THR A 1 107 ? -9.012 7.825 -9.368 1.00 87.69 107 THR A C 1
ATOM 850 O O . THR A 1 107 ? -9.293 6.806 -8.739 1.00 87.69 107 THR A O 1
ATOM 853 N N . GLU A 1 108 ? -7.933 7.911 -10.139 1.00 87.44 108 GLU A N 1
ATOM 854 C CA . GLU A 1 108 ? -6.888 6.898 -10.076 1.00 87.44 108 GLU A CA 1
ATOM 855 C C . GLU A 1 108 ? -6.409 6.735 -8.619 1.00 87.44 108 GLU A C 1
ATOM 857 O O . GLU A 1 108 ? -6.273 7.748 -7.915 1.00 87.44 108 GLU A O 1
ATOM 862 N N . PRO A 1 109 ? -6.180 5.499 -8.140 1.00 89.94 109 PRO A N 1
ATOM 863 C CA . PRO A 1 109 ? -5.606 5.268 -6.823 1.00 89.94 109 PRO A CA 1
ATOM 864 C C . PRO A 1 109 ? -4.275 5.989 -6.693 1.00 89.94 109 PRO A C 1
ATOM 866 O O . PRO A 1 109 ? -3.533 6.090 -7.661 1.00 89.94 109 PRO A O 1
ATOM 869 N N . GLN A 1 110 ? -3.953 6.497 -5.515 1.00 88.62 110 GLN A N 1
ATOM 870 C CA . GLN A 1 110 ? -2.665 7.120 -5.227 1.00 88.62 110 GLN A CA 1
ATOM 871 C C . GLN A 1 110 ? -2.032 6.396 -4.050 1.00 88.62 110 GLN A C 1
ATOM 873 O O . GLN A 1 110 ? -2.684 6.234 -3.017 1.00 88.62 110 GLN A O 1
ATOM 878 N N . MET A 1 111 ? -0.782 5.957 -4.208 1.00 89.31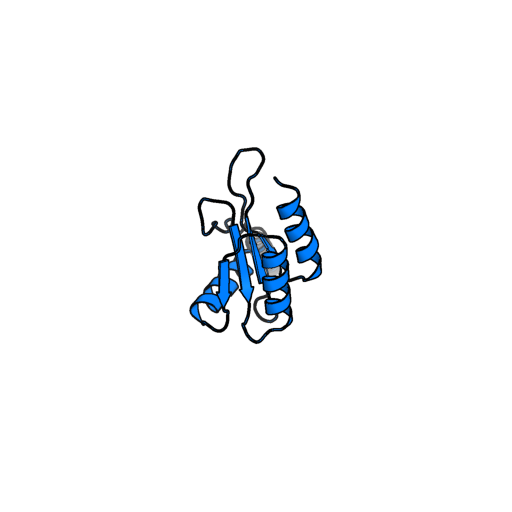 111 MET A N 1
ATOM 879 C CA . MET A 1 111 ? -0.023 5.317 -3.142 1.00 89.31 111 MET A CA 1
ATOM 880 C C . MET A 1 111 ? 0.987 6.268 -2.517 1.00 89.31 111 MET A C 1
ATOM 882 O O . MET A 1 111 ? 1.695 6.998 -3.210 1.00 89.31 111 MET A O 1
ATOM 886 N N . SER A 1 112 ? 1.101 6.215 -1.192 1.00 86.06 112 SER A N 1
ATOM 887 C CA . SER A 1 112 ? 2.140 6.922 -0.452 1.00 86.06 112 SER A CA 1
ATOM 888 C C . SER A 1 112 ? 2.836 5.998 0.537 1.00 86.06 112 SER A C 1
ATOM 890 O O . SER A 1 112 ? 2.204 5.310 1.340 1.00 86.06 112 SER A O 1
ATOM 892 N N . THR A 1 113 ? 4.166 6.017 0.478 1.00 81.62 113 THR A N 1
ATOM 893 C CA . THR A 1 113 ? 5.072 5.354 1.424 1.00 81.62 113 THR A CA 1
ATOM 894 C C . THR A 1 113 ? 5.663 6.345 2.438 1.00 81.62 113 THR A C 1
ATOM 896 O O . THR A 1 113 ? 6.451 5.948 3.296 1.00 81.62 113 THR A O 1
ATOM 899 N N . ASN A 1 114 ? 5.318 7.640 2.340 1.00 73.19 114 ASN A N 1
ATOM 900 C CA . ASN A 1 114 ? 5.903 8.709 3.148 1.00 73.19 114 ASN A CA 1
ATOM 901 C C . ASN A 1 114 ? 5.007 9.068 4.351 1.00 73.19 114 ASN A C 1
ATOM 903 O O . ASN A 1 114 ? 3.917 9.599 4.132 1.00 73.19 114 ASN A O 1
ATOM 907 N N . PRO A 1 115 ? 5.488 8.895 5.603 1.00 60.38 115 PRO A N 1
ATOM 908 C CA . PRO A 1 115 ? 4.810 9.297 6.841 1.00 60.38 115 PRO A CA 1
ATOM 909 C C . PRO A 1 115 ? 4.250 10.716 6.882 1.00 60.38 115 PRO A C 1
ATOM 911 O O . PRO A 1 115 ? 3.196 10.944 7.471 1.00 60.38 115 PRO A O 1
ATOM 914 N N . GLU A 1 116 ? 4.924 11.677 6.257 1.00 59.84 116 GLU A N 1
ATOM 915 C CA . GLU A 1 116 ? 4.535 13.087 6.333 1.00 59.84 116 GLU A CA 1
ATOM 916 C C . GLU A 1 116 ? 3.369 13.428 5.401 1.00 59.84 116 GLU A C 1
ATOM 918 O O . GLU A 1 116 ? 2.497 14.221 5.758 1.00 59.84 116 GLU A O 1
ATOM 923 N N . GLN A 1 117 ? 3.286 12.770 4.240 1.00 59.34 117 GLN A N 1
ATOM 924 C CA . GLN A 1 117 ? 2.131 12.900 3.344 1.00 59.34 117 GLN A CA 1
ATOM 925 C C . GLN A 1 117 ? 0.856 12.297 3.960 1.00 59.34 117 GLN A C 1
ATOM 927 O O . GLN A 1 117 ? -0.252 12.665 3.569 1.00 59.34 117 GLN A O 1
ATOM 932 N N . MET A 1 118 ? 1.000 11.445 4.983 1.00 58.03 118 MET A N 1
ATOM 933 C CA . MET A 1 118 ? -0.116 10.825 5.698 1.00 58.03 118 MET A CA 1
ATOM 934 C C . MET A 1 118 ? -0.927 11.820 6.552 1.00 58.03 118 MET A C 1
ATOM 936 O O . MET A 1 118 ? -2.120 11.608 6.753 1.00 58.03 118 MET A O 1
ATOM 940 N N . SER A 1 119 ? -0.318 12.925 7.011 1.00 51.31 119 SER A N 1
ATOM 941 C CA . SER A 1 119 ? -1.007 14.020 7.724 1.00 51.31 119 SER A CA 1
ATOM 942 C C . SER A 1 119 ? -1.991 14.753 6.810 1.00 51.31 119 SER A C 1
ATOM 944 O O . SER A 1 119 ? -3.128 15.025 7.185 1.00 51.31 119 SER A O 1
ATOM 946 N N . ILE A 1 120 ? -1.575 15.013 5.569 1.00 52.88 120 ILE A N 1
ATOM 947 C CA . ILE A 1 120 ? -2.386 15.737 4.587 1.00 52.88 120 ILE A CA 1
ATOM 948 C C . ILE A 1 120 ? -3.587 14.889 4.164 1.00 52.88 120 ILE A C 1
ATOM 950 O O . ILE A 1 120 ? -4.679 15.427 4.023 1.00 52.88 120 ILE A O 1
ATOM 954 N N . ILE A 1 121 ? -3.413 13.572 4.024 1.00 56.19 121 ILE A N 1
ATOM 955 C CA . ILE A 1 121 ? -4.501 12.645 3.686 1.00 56.19 121 ILE A CA 1
ATOM 956 C C . ILE A 1 121 ? -5.536 12.570 4.818 1.00 56.19 121 ILE A C 1
ATOM 958 O O . ILE A 1 121 ? -6.730 12.697 4.558 1.00 56.19 121 ILE A O 1
ATOM 962 N N . ALA A 1 122 ? -5.098 12.432 6.072 1.00 51.69 122 ALA A N 1
ATOM 963 C CA . ALA A 1 122 ? -5.998 12.412 7.226 1.00 51.69 122 ALA A CA 1
ATOM 964 C C . ALA A 1 122 ? -6.769 13.742 7.389 1.00 51.69 122 ALA A C 1
ATOM 966 O O . ALA A 1 122 ? -7.987 13.753 7.567 1.00 51.69 122 ALA A O 1
ATOM 967 N N . VAL A 1 123 ? -6.081 14.876 7.209 1.00 52.34 123 VAL A N 1
ATOM 968 C CA . VAL A 1 123 ? -6.680 16.223 7.228 1.00 52.34 123 VAL A CA 1
ATOM 969 C C . VAL A 1 123 ? -7.618 16.460 6.037 1.00 52.34 123 VAL A C 1
ATOM 971 O O . VAL A 1 123 ? -8.647 17.117 6.192 1.00 52.34 123 VAL A O 1
ATOM 974 N N . ALA A 1 124 ? -7.306 15.932 4.852 1.00 54.66 124 ALA A N 1
ATOM 975 C CA . ALA A 1 124 ? -8.181 16.026 3.683 1.00 54.66 124 ALA A CA 1
ATOM 976 C C . ALA A 1 124 ? -9.472 15.211 3.864 1.00 54.66 124 ALA A C 1
ATOM 978 O O . ALA A 1 124 ? -10.521 15.614 3.368 1.00 54.66 124 ALA A O 1
ATOM 979 N N . LEU A 1 125 ? -9.409 14.101 4.606 1.00 54.84 125 LEU A N 1
ATOM 980 C CA . LEU A 1 125 ? -10.566 13.260 4.912 1.00 54.84 125 LEU A CA 1
ATOM 981 C C . LEU A 1 125 ? -11.467 13.849 6.009 1.00 54.84 125 LEU A C 1
ATOM 983 O O . LEU A 1 125 ? -12.681 13.685 5.928 1.00 54.84 125 LEU A O 1
ATOM 987 N N . SER A 1 126 ? -10.919 14.563 7.001 1.00 53.06 126 SER A N 1
ATOM 988 C CA . SER A 1 126 ? -11.736 15.166 8.072 1.00 53.06 126 SER A CA 1
ATOM 989 C C . SER A 1 126 ? -12.427 16.476 7.671 1.00 53.06 126 SER A C 1
ATOM 991 O O . SER A 1 126 ? -13.484 16.796 8.207 1.00 53.06 126 SER A O 1
ATOM 993 N N . ASN A 1 127 ? -11.872 17.213 6.703 1.00 50.50 127 ASN A N 1
ATOM 994 C CA . ASN A 1 127 ? -12.424 18.491 6.230 1.00 50.50 127 ASN A CA 1
ATOM 995 C C . ASN A 1 127 ? -13.354 18.356 5.007 1.00 50.50 127 ASN A C 1
ATOM 997 O O . ASN A 1 127 ? -13.750 19.364 4.425 1.00 50.50 127 ASN A O 1
ATOM 1001 N N . GLY A 1 128 ? -13.665 17.124 4.590 1.00 49.12 128 GLY A N 1
ATOM 1002 C CA . GLY A 1 128 ? -14.522 16.813 3.441 1.00 49.12 128 GLY A CA 1
ATOM 1003 C C . GLY A 1 128 ? -15.969 16.431 3.780 1.00 49.12 128 GLY A C 1
ATOM 1004 O O . GLY A 1 128 ? -16.631 15.853 2.920 1.00 49.12 128 GLY A O 1
ATOM 1005 N N . SER A 1 129 ? -16.448 16.695 5.004 1.00 39.06 129 SER A N 1
ATOM 1006 C CA . SER A 1 129 ? -17.861 16.532 5.411 1.00 39.06 129 SER A CA 1
ATOM 1007 C C . SER A 1 129 ? -18.596 17.862 5.491 1.00 39.06 129 SER A C 1
ATOM 1009 O O . SER A 1 129 ? -18.025 18.808 6.077 1.00 39.06 129 SER A O 1
#